Protein AF-A0A699W8Z0-F1 (afdb_monomer)

Mean predicted aligned error: 9.46 Å

Sequence (145 aa):
RGTVWFGEFAVPFIRLRPYILQRRREYRLPNGQVAFIPDEWFTDYLELFAFAEETEGQPLALRRHHLSLINDLEQDNLATVTLTRRLEKLRDFAAVEDRPLPVGFRGTLRPYQQAGYNWLRFVQDYHLGGCLADDMGLGKSVQTL

Radius of gyration: 23.45 Å; Cα contacts (8 Å, |Δi|>4): 113; chains: 1; bounding box: 57×26×66 Å

Foldseek 3Di:
DDWDDDDPDTDDVVVCLVCLLVVNQWDADPVRDTHGDDPVCNVLCNVVSVAWDDDPPDDTDGDLVCLVNVVVCVVVVVDDDDDDPLSVCVVVPDDQDQDDDDPPQDDDQDPVLSRLLSVVVNCVVSVHDDDPPDDPPNCVVSSPD

pLDDT: mean 84.62, std 7.07, range [59.94, 95.31]

InterPro domains:
  IPR000330 SNF2, N-terminal domain [PF00176] (112-145)
  IPR027417 P-loop containing nucleoside triphosphate hydrolase [SSF52540] (69-145)
  IPR038718 SNF2-like, N-terminal domain superfamily [G3DSA:3.40.50.10810] (76-145)
  IPR044972 TATA-binding protein-associated factor Mot1 [PTHR36498] (87-144)

Organism: Tanacetum cinerariifolium (NCBI:txid118510)

Structure (mmCIF, N/CA/C/O backbone):
data_AF-A0A699W8Z0-F1
#
_entry.id   AF-A0A699W8Z0-F1
#
loop_
_atom_site.group_PDB
_atom_site.id
_atom_site.type_symbol
_atom_site.label_atom_id
_atom_site.label_alt_id
_atom_site.label_comp_id
_atom_site.label_asym_id
_atom_site.label_entity_id
_atom_site.label_seq_id
_atom_site.pdbx_PDB_ins_code
_atom_site.Cartn_x
_atom_site.Cartn_y
_atom_site.Cartn_z
_atom_site.occupancy
_atom_site.B_iso_or_equiv
_atom_site.auth_seq_id
_atom_site.auth_comp_id
_atom_site.auth_asym_id
_atom_site.auth_atom_id
_atom_site.pdbx_PDB_model_num
ATOM 1 N N . ARG A 1 1 ? -16.372 0.820 3.693 1.00 59.94 1 ARG A N 1
ATOM 2 C CA . ARG A 1 1 ? -16.633 1.435 5.020 1.00 59.94 1 ARG A CA 1
ATOM 3 C C . ARG A 1 1 ? -17.000 0.300 5.969 1.00 59.94 1 ARG A C 1
ATOM 5 O O . ARG A 1 1 ? -18.115 -0.187 5.871 1.00 59.94 1 ARG A O 1
ATOM 12 N N . GLY A 1 2 ? -16.049 -0.191 6.766 1.00 79.69 2 GLY A N 1
ATOM 13 C CA . GLY A 1 2 ? -16.292 -1.300 7.697 1.00 79.69 2 GLY A CA 1
ATOM 14 C C . GLY A 1 2 ? -16.956 -0.810 8.984 1.00 79.69 2 GLY A C 1
ATOM 15 O O . GLY A 1 2 ? -16.556 0.225 9.522 1.00 79.69 2 GLY A O 1
ATOM 16 N N . THR A 1 3 ? -17.957 -1.541 9.467 1.00 90.38 3 THR A N 1
ATOM 17 C CA . THR A 1 3 ? -18.582 -1.335 10.781 1.00 90.38 3 THR A CA 1
ATOM 18 C C . THR A 1 3 ? -18.345 -2.589 11.600 1.00 90.38 3 THR A C 1
ATOM 20 O O . THR A 1 3 ? -18.597 -3.687 11.111 1.00 90.38 3 THR A O 1
ATOM 23 N N . VAL A 1 4 ? -17.874 -2.423 12.831 1.00 92.12 4 VAL A N 1
ATOM 24 C CA . VAL A 1 4 ? -17.686 -3.522 13.778 1.00 92.12 4 VAL A CA 1
ATOM 25 C C . VAL A 1 4 ? -18.689 -3.402 14.912 1.00 92.12 4 VAL A C 1
ATOM 27 O O . VAL A 1 4 ? -19.088 -2.298 15.289 1.00 92.12 4 VAL A O 1
ATOM 30 N N . TRP A 1 5 ? -19.116 -4.547 15.428 1.00 91.88 5 TRP A N 1
ATOM 31 C CA . TRP A 1 5 ? -20.138 -4.629 16.461 1.00 91.88 5 TRP A CA 1
ATOM 32 C C . TRP A 1 5 ? -19.502 -5.050 17.776 1.00 91.88 5 TRP A C 1
ATOM 34 O O . TRP A 1 5 ? -18.880 -6.106 17.863 1.00 91.88 5 TRP A O 1
ATOM 44 N N . PHE A 1 6 ? -19.679 -4.226 18.803 1.00 91.69 6 PHE A N 1
ATOM 45 C CA . PHE A 1 6 ? -19.342 -4.575 20.177 1.00 91.69 6 PHE A CA 1
ATOM 46 C C . PHE A 1 6 ? -20.646 -4.785 20.939 1.00 91.69 6 PHE A C 1
ATOM 48 O O . PHE A 1 6 ? -21.260 -3.831 21.420 1.00 91.69 6 PHE A O 1
ATOM 55 N N . GLY A 1 7 ? -21.111 -6.036 20.975 1.00 88.19 7 GLY A N 1
ATOM 56 C CA . GLY A 1 7 ? -22.466 -6.351 21.423 1.00 88.19 7 GLY A CA 1
ATOM 57 C C . GLY A 1 7 ? -23.498 -5.677 20.517 1.00 88.19 7 GLY A C 1
ATOM 58 O O . GLY A 1 7 ? -23.519 -5.908 19.312 1.00 88.19 7 GLY A O 1
ATOM 59 N N . GLU A 1 8 ? -24.326 -4.812 21.092 1.00 90.69 8 GLU A N 1
ATOM 60 C CA . GLU A 1 8 ? -25.356 -4.042 20.379 1.00 90.69 8 GLU A CA 1
ATOM 61 C C . GLU A 1 8 ? -24.840 -2.735 19.745 1.00 90.69 8 GLU A C 1
ATOM 63 O O . GLU A 1 8 ? -25.556 -2.081 18.984 1.00 90.69 8 GLU A O 1
ATOM 68 N N . PHE A 1 9 ? -23.592 -2.340 20.021 1.00 92.38 9 PHE A N 1
ATOM 69 C CA . PHE A 1 9 ? -23.041 -1.070 19.552 1.00 92.38 9 PHE A CA 1
ATOM 70 C C . PHE A 1 9 ? -22.341 -1.214 18.201 1.00 92.38 9 PHE A C 1
ATOM 72 O O . PHE A 1 9 ? -21.301 -1.864 18.091 1.00 92.38 9 PHE A O 1
ATOM 79 N N . ALA A 1 10 ? -22.865 -0.519 17.191 1.00 93.12 10 ALA A N 1
ATOM 80 C CA . ALA A 1 10 ? -22.212 -0.346 15.900 1.00 93.12 10 ALA A CA 1
ATOM 81 C C . ALA A 1 10 ? -21.143 0.756 15.973 1.00 93.12 10 ALA A C 1
ATOM 83 O O . ALA A 1 10 ? -21.451 1.936 16.167 1.00 93.12 10 ALA A O 1
ATOM 84 N N . VAL A 1 11 ? -19.879 0.388 15.771 1.00 92.06 11 VAL A N 1
ATOM 85 C C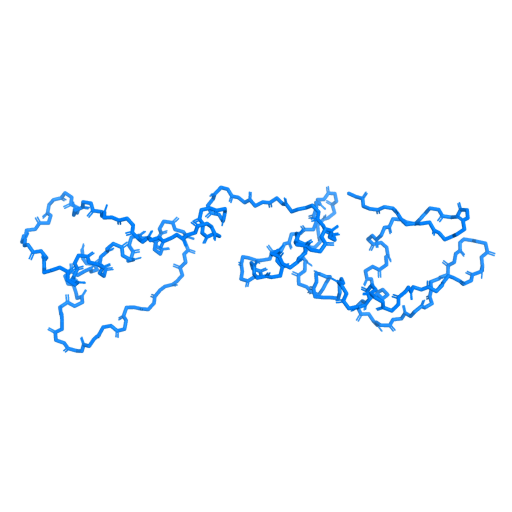A . VAL A 1 11 ? -18.744 1.315 15.753 1.00 92.06 11 VAL A CA 1
ATOM 86 C C . VAL A 1 11 ? -18.123 1.319 14.354 1.00 92.06 11 VAL A C 1
ATOM 88 O O . VAL A 1 11 ? -17.690 0.273 13.869 1.00 92.06 11 VAL A O 1
ATOM 91 N N . PRO A 1 12 ? -18.043 2.477 13.671 1.00 91.00 12 PRO A N 1
ATOM 92 C CA . PRO A 1 12 ? -17.286 2.577 12.428 1.00 91.00 12 PRO A CA 1
ATOM 93 C C . PRO A 1 12 ? -15.826 2.193 12.676 1.00 91.00 12 PRO A C 1
ATOM 95 O O . PRO A 1 12 ? -15.180 2.795 13.533 1.00 91.00 12 PRO A O 1
ATOM 98 N N . PHE A 1 13 ? -15.294 1.238 11.912 1.00 91.00 13 PHE A N 1
ATOM 99 C CA . PHE A 1 13 ? -13.958 0.676 12.143 1.00 91.00 13 PHE A CA 1
ATOM 100 C C . PHE A 1 13 ? -12.856 1.744 12.130 1.00 91.00 13 PHE A C 1
ATOM 102 O O . PHE A 1 13 ? -11.925 1.701 12.926 1.00 91.00 13 PHE A O 1
ATOM 109 N N . ILE A 1 14 ? -13.024 2.784 11.308 1.00 89.31 14 ILE A N 1
ATOM 110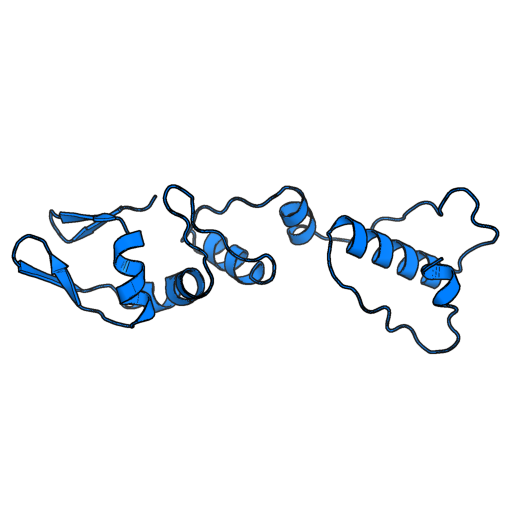 C CA . ILE A 1 14 ? -12.105 3.926 11.243 1.00 89.31 14 ILE A CA 1
ATOM 111 C C . ILE A 1 14 ? -11.937 4.651 12.589 1.00 89.31 14 ILE A C 1
ATOM 113 O O . ILE A 1 14 ? -10.867 5.179 12.872 1.00 89.31 14 ILE A O 1
ATOM 117 N N . ARG A 1 15 ? -12.944 4.622 13.477 1.00 90.81 15 ARG A N 1
ATOM 118 C CA . ARG A 1 15 ? -12.831 5.208 14.825 1.00 90.81 15 ARG A CA 1
ATOM 119 C C . ARG A 1 15 ? -11.830 4.470 15.714 1.00 90.81 15 ARG A C 1
ATOM 121 O O . ARG A 1 15 ? -11.404 5.031 16.721 1.00 90.81 15 ARG A O 1
ATOM 128 N N . LEU A 1 16 ? -11.463 3.239 15.361 1.00 92.81 16 LEU A N 1
ATOM 129 C CA . LEU A 1 16 ? -10.471 2.443 16.081 1.00 92.81 16 LEU A CA 1
ATOM 130 C C . LEU A 1 16 ? -9.040 2.757 15.648 1.00 92.81 16 LEU A C 1
ATOM 132 O O . LEU A 1 16 ? -8.110 2.408 16.368 1.00 92.81 16 LEU A O 1
ATOM 136 N N . ARG A 1 17 ? -8.844 3.482 14.540 1.00 92.31 17 ARG A N 1
ATOM 137 C CA . ARG A 1 17 ? -7.526 3.899 14.051 1.00 92.31 17 ARG A CA 1
ATOM 138 C C . ARG A 1 17 ? -6.602 4.459 15.147 1.00 92.31 17 ARG A C 1
ATOM 140 O O . ARG A 1 17 ? -5.509 3.919 15.305 1.00 92.31 17 ARG A O 1
ATOM 147 N N . PRO A 1 18 ? -6.986 5.488 15.934 1.00 93.19 18 PRO A N 1
ATOM 148 C CA . PRO A 1 18 ? -6.095 6.030 16.963 1.00 93.19 18 PRO A CA 1
ATOM 149 C C . PRO A 1 18 ? -5.775 5.015 18.067 1.00 93.19 18 PRO A C 1
ATOM 151 O O . PRO A 1 18 ? -4.690 5.056 18.635 1.00 93.19 18 PRO A O 1
ATOM 154 N N . TYR A 1 19 ? -6.683 4.079 18.344 1.00 95.06 19 TYR A N 1
ATOM 155 C CA . TYR A 1 19 ? -6.484 3.028 19.338 1.00 95.06 19 TYR A CA 1
ATOM 156 C C . TYR A 1 19 ? -5.482 1.989 18.845 1.00 95.06 19 TYR A C 1
ATOM 158 O O . TYR A 1 19 ? -4.567 1.630 19.580 1.00 95.06 19 TYR A O 1
ATOM 166 N N . ILE A 1 20 ? -5.603 1.576 17.582 1.00 94.44 20 ILE A N 1
ATOM 167 C CA . ILE A 1 20 ? -4.689 0.629 16.938 1.00 94.44 20 ILE A CA 1
ATOM 168 C C . ILE A 1 20 ? -3.282 1.227 16.833 1.00 94.44 20 ILE A C 1
ATOM 170 O O . ILE A 1 20 ? -2.317 0.591 17.253 1.00 94.44 20 ILE A O 1
ATOM 174 N N . LEU A 1 21 ? -3.165 2.488 16.402 1.00 93.56 21 LEU A N 1
ATOM 175 C CA . LEU A 1 21 ? -1.885 3.203 16.331 1.00 93.56 21 LEU A CA 1
ATOM 176 C C . LEU A 1 21 ? -1.204 3.359 17.697 1.00 93.56 21 LEU A C 1
ATOM 178 O O . LEU A 1 21 ? 0.013 3.238 17.801 1.00 93.56 21 LEU A O 1
ATOM 182 N N . GLN A 1 22 ? -1.981 3.612 18.752 1.00 94.50 22 GLN A N 1
ATOM 183 C CA . GLN A 1 22 ? -1.470 3.755 20.120 1.00 94.50 22 GLN A CA 1
ATOM 184 C C . GLN A 1 22 ? -1.338 2.416 20.858 1.00 94.50 22 GLN A C 1
ATOM 186 O O . GLN A 1 22 ? -0.971 2.407 22.032 1.00 94.50 22 GLN A O 1
ATOM 191 N N . ARG A 1 23 ? -1.664 1.290 20.207 1.00 93.25 23 ARG A N 1
ATOM 192 C CA . ARG A 1 23 ? -1.739 -0.046 20.825 1.00 93.25 23 ARG A CA 1
ATOM 193 C C . ARG A 1 23 ? -2.616 -0.089 22.084 1.00 93.25 23 ARG A C 1
ATOM 195 O O . ARG A 1 23 ? -2.364 -0.839 23.026 1.00 93.25 23 ARG A O 1
ATOM 202 N N . ARG A 1 24 ? -3.668 0.728 22.105 1.00 95.31 24 ARG A N 1
ATOM 203 C CA . ARG A 1 24 ? -4.635 0.810 23.197 1.00 95.31 24 ARG A CA 1
ATOM 204 C C . ARG A 1 24 ? -5.781 -0.162 22.941 1.00 95.31 24 ARG A C 1
ATOM 206 O O . ARG A 1 24 ? -6.576 0.036 22.031 1.00 95.31 24 ARG A O 1
ATOM 213 N N . ARG A 1 25 ? -5.898 -1.177 23.796 1.00 94.25 25 ARG A N 1
ATOM 214 C CA . ARG A 1 25 ? -6.887 -2.265 23.662 1.00 94.25 25 ARG A CA 1
ATOM 215 C C . ARG A 1 25 ? -8.292 -1.886 24.123 1.00 94.25 25 ARG A C 1
ATOM 217 O O . ARG A 1 25 ? -9.257 -2.523 23.726 1.00 94.25 25 ARG A O 1
ATOM 224 N N . GLU A 1 26 ? -8.409 -0.842 24.935 1.00 95.00 26 GLU A N 1
ATOM 225 C CA . GLU A 1 26 ? -9.660 -0.450 25.581 1.00 95.00 26 GLU A CA 1
ATOM 226 C C . GLU A 1 26 ? -10.364 0.685 24.827 1.00 95.00 26 GLU A C 1
ATOM 228 O O . GLU A 1 26 ? -9.892 1.832 24.798 1.00 95.00 26 GLU A O 1
ATOM 233 N N . TYR A 1 27 ? -11.532 0.377 24.266 1.00 94.19 27 TYR A N 1
ATOM 234 C CA . TYR A 1 27 ? -12.432 1.323 23.613 1.00 94.19 27 TYR A CA 1
ATOM 235 C C . TYR A 1 27 ? -13.675 1.568 24.476 1.00 94.19 27 TYR A C 1
ATOM 237 O O . TYR A 1 27 ? -14.365 0.628 24.858 1.00 94.19 27 TYR A O 1
ATOM 245 N N . ARG A 1 28 ? -13.990 2.829 24.793 1.00 93.81 28 ARG A N 1
ATOM 246 C CA . ARG A 1 28 ? -15.146 3.151 25.645 1.00 93.81 28 ARG A CA 1
ATOM 247 C C . ARG A 1 28 ? -16.416 3.295 24.808 1.00 93.81 28 ARG A C 1
ATOM 249 O O . ARG A 1 28 ? -16.462 4.121 23.899 1.00 93.81 28 ARG A O 1
ATOM 256 N N . LEU A 1 29 ? -17.437 2.511 25.140 1.00 93.06 29 LEU A N 1
ATOM 257 C CA . LEU A 1 29 ? -18.743 2.520 24.485 1.00 93.06 29 LEU A CA 1
ATOM 258 C C . LEU A 1 29 ? -19.643 3.654 25.019 1.00 93.06 29 LEU A C 1
ATOM 260 O O . LEU A 1 29 ? -19.411 4.153 26.125 1.00 93.06 29 LEU A O 1
ATOM 264 N N . PRO A 1 30 ? -20.695 4.057 24.275 1.00 89.69 30 PRO A N 1
ATOM 265 C CA . PRO A 1 30 ? -21.620 5.117 24.696 1.00 89.69 30 PRO A CA 1
ATOM 266 C C . PRO A 1 30 ? -22.322 4.861 26.037 1.00 89.69 30 PRO A C 1
ATOM 268 O O . PRO A 1 30 ? -22.648 5.805 26.747 1.00 89.69 30 PRO A O 1
ATOM 271 N N . ASN A 1 31 ? -22.526 3.594 26.403 1.00 90.62 31 ASN A N 1
ATOM 272 C CA . ASN A 1 31 ? -23.109 3.188 27.686 1.00 90.62 31 ASN A CA 1
ATOM 273 C C . ASN A 1 31 ? -22.102 3.197 28.857 1.00 90.62 31 ASN A C 1
ATOM 275 O O . ASN A 1 31 ? -22.447 2.802 29.967 1.00 90.62 31 ASN A O 1
ATOM 279 N N . GLY A 1 32 ? -20.852 3.605 28.619 1.00 90.75 32 GLY A N 1
ATOM 280 C CA . GLY A 1 32 ? -19.784 3.643 29.618 1.00 90.75 32 GLY A CA 1
ATOM 281 C C . GLY A 1 32 ? -19.017 2.330 29.801 1.00 90.75 32 GLY A C 1
ATOM 282 O O . GLY A 1 32 ? -17.981 2.347 30.471 1.00 90.75 32 GLY A O 1
ATOM 283 N N . GLN A 1 33 ? -19.463 1.226 29.189 1.00 93.06 33 GLN A N 1
ATOM 284 C CA . GLN A 1 33 ? -18.732 -0.044 29.182 1.00 93.06 33 GLN A CA 1
ATOM 285 C C . GLN A 1 33 ? -17.453 0.049 28.338 1.00 93.06 33 GLN A C 1
ATOM 287 O O . GLN A 1 33 ? -17.282 0.955 27.516 1.00 93.06 33 GLN A O 1
ATOM 292 N N . VAL A 1 34 ? -16.543 -0.903 28.542 1.00 92.38 34 VAL A N 1
ATOM 293 C CA . VAL A 1 34 ? -15.285 -1.005 27.798 1.00 92.38 34 VAL A CA 1
ATOM 294 C C . VAL A 1 34 ? -15.360 -2.200 26.856 1.00 92.38 34 VAL A C 1
ATOM 296 O O . VAL A 1 34 ? -15.581 -3.328 27.286 1.00 92.38 34 VAL A O 1
ATOM 299 N N . ALA A 1 35 ? -15.167 -1.933 25.571 1.00 93.62 35 ALA A N 1
ATOM 300 C CA . ALA A 1 35 ? -14.929 -2.931 24.549 1.00 93.62 35 ALA A CA 1
ATOM 301 C C . ALA A 1 35 ? -1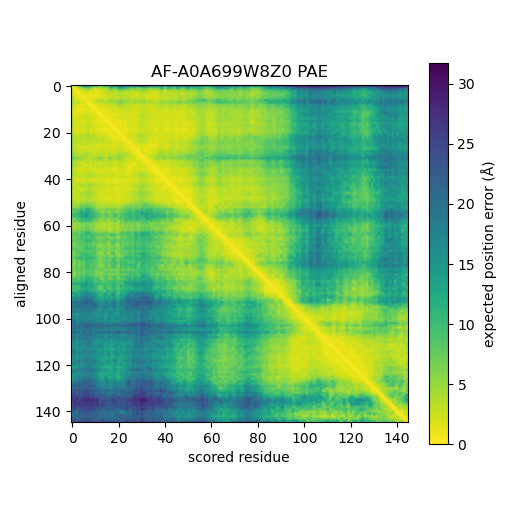3.426 -3.207 24.432 1.00 93.62 35 ALA A C 1
ATOM 303 O O . ALA A 1 35 ? -12.613 -2.277 24.435 1.00 93.62 35 ALA A O 1
ATOM 304 N N . PHE A 1 36 ? -13.071 -4.482 24.294 1.00 94.44 36 PHE A N 1
ATOM 305 C CA . PHE A 1 36 ? -11.707 -4.906 24.002 1.00 94.44 36 PHE A CA 1
ATOM 306 C C . PHE A 1 36 ? -11.524 -5.073 22.497 1.00 94.44 36 PHE A C 1
ATOM 308 O O . PHE A 1 36 ? -12.285 -5.784 21.843 1.00 94.44 36 PHE A O 1
ATOM 315 N N . ILE A 1 37 ? -10.509 -4.407 21.957 1.00 94.12 37 ILE A N 1
ATOM 316 C CA . ILE A 1 37 ? -10.079 -4.568 20.570 1.00 94.12 37 ILE A CA 1
ATOM 317 C C . ILE A 1 37 ? -9.261 -5.871 20.472 1.00 94.12 37 ILE A C 1
ATOM 319 O O . ILE A 1 37 ? -8.326 -6.028 21.263 1.00 94.12 37 ILE A O 1
ATOM 323 N N . PRO A 1 38 ? -9.588 -6.793 19.543 1.00 93.25 38 PRO A N 1
ATOM 324 C CA . PRO A 1 38 ? -8.829 -8.027 19.335 1.00 93.25 38 PRO A CA 1
ATOM 325 C C . PRO A 1 38 ? -7.356 -7.774 19.004 1.00 93.25 38 PRO A C 1
ATOM 327 O O . PRO A 1 38 ? -7.042 -6.837 18.272 1.00 93.25 38 PRO A O 1
ATOM 330 N N . ASP A 1 39 ? -6.462 -8.636 19.495 1.00 91.69 39 ASP A N 1
ATOM 331 C CA . ASP A 1 39 ? -5.014 -8.500 19.262 1.00 91.69 39 ASP A CA 1
ATOM 332 C C . ASP A 1 39 ? -4.642 -8.630 17.785 1.00 91.69 39 ASP A C 1
ATOM 334 O O . ASP A 1 39 ? -3.783 -7.896 17.302 1.00 91.69 39 ASP A O 1
ATOM 338 N N . GLU A 1 40 ? -5.348 -9.499 17.062 1.00 91.12 40 GLU A N 1
ATOM 339 C CA . GLU A 1 40 ? -5.209 -9.694 15.615 1.00 91.12 40 GLU A CA 1
ATOM 340 C C . GLU A 1 40 ? -5.331 -8.363 14.867 1.00 91.12 40 GLU A C 1
ATOM 342 O O . GLU A 1 40 ? -4.519 -8.060 14.004 1.00 91.12 40 GLU A O 1
ATOM 347 N N . TRP A 1 41 ? -6.224 -7.463 15.296 1.00 92.12 41 TRP A N 1
ATOM 348 C CA . TRP A 1 41 ? -6.414 -6.191 14.598 1.00 92.12 41 TRP A CA 1
ATOM 349 C C . TRP A 1 41 ? -5.224 -5.234 14.725 1.00 92.12 41 TRP A C 1
ATOM 351 O O . TRP A 1 41 ? -5.037 -4.361 13.876 1.00 92.12 41 TRP A O 1
ATOM 361 N N . PHE A 1 42 ? -4.412 -5.376 15.775 1.00 92.44 42 PHE A N 1
ATOM 362 C CA . PHE A 1 42 ? -3.164 -4.622 15.902 1.00 92.44 42 PHE A CA 1
ATOM 363 C C . PHE A 1 42 ? -2.058 -5.194 15.022 1.00 92.44 42 PHE A C 1
ATOM 365 O O . PHE A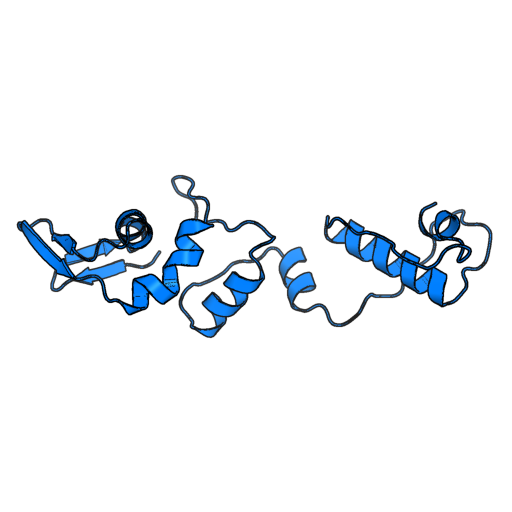 1 42 ? -1.112 -4.477 14.716 1.00 92.44 42 PHE A O 1
ATOM 372 N N . THR A 1 43 ? -2.155 -6.457 14.628 1.00 89.25 43 THR A N 1
ATOM 373 C CA . THR A 1 43 ? -1.242 -7.059 13.658 1.00 89.25 43 THR A CA 1
ATOM 374 C C . THR A 1 43 ? -1.694 -6.689 12.248 1.00 89.25 43 THR A C 1
ATOM 376 O O . THR A 1 43 ? -0.934 -6.082 11.500 1.00 89.25 43 THR A O 1
ATOM 379 N N . ASP A 1 44 ? -2.967 -6.926 11.944 1.00 87.81 44 ASP A N 1
ATOM 380 C CA . ASP A 1 44 ? -3.533 -6.863 10.595 1.00 87.81 44 ASP A CA 1
ATOM 381 C C . ASP A 1 44 ? -3.657 -5.431 10.048 1.00 87.81 44 ASP A C 1
ATOM 383 O O . ASP A 1 44 ? -3.498 -5.191 8.852 1.00 87.81 44 ASP A O 1
ATOM 387 N N . TYR A 1 45 ? -3.949 -4.447 10.910 1.00 88.56 45 TYR A N 1
ATOM 388 C CA . TYR A 1 45 ? -4.297 -3.089 10.464 1.00 88.56 45 TYR A CA 1
ATOM 389 C C . TYR A 1 45 ? -3.317 -2.000 10.906 1.00 88.56 45 TYR A C 1
ATOM 391 O O . TYR A 1 45 ? -3.495 -0.836 10.534 1.00 88.56 45 TYR A O 1
ATOM 399 N N . LEU A 1 46 ? -2.288 -2.325 11.695 1.00 89.94 46 LEU A N 1
ATOM 400 C CA . LEU A 1 46 ? -1.348 -1.318 12.196 1.00 89.94 46 LEU A CA 1
ATOM 401 C C . LEU A 1 46 ? -0.581 -0.647 11.060 1.00 89.94 46 LEU A C 1
ATOM 403 O O . LEU A 1 46 ? -0.522 0.581 11.018 1.00 89.94 46 LEU A O 1
ATOM 407 N N . GLU A 1 47 ? -0.040 -1.430 10.128 1.00 87.50 47 GLU A N 1
ATOM 408 C CA . GLU A 1 47 ? 0.689 -0.885 8.981 1.00 87.50 47 GLU A CA 1
ATOM 409 C C . GLU A 1 47 ? -0.229 -0.059 8.080 1.00 87.50 47 GLU A C 1
ATOM 411 O O . GLU A 1 47 ? 0.102 1.077 7.735 1.00 87.50 47 GLU A O 1
ATOM 416 N N . LEU A 1 48 ? -1.432 -0.569 7.786 1.00 88.25 48 LEU A N 1
ATOM 417 C CA . LEU A 1 48 ? -2.435 0.167 7.017 1.00 88.25 48 LEU A CA 1
ATOM 418 C C . LEU A 1 48 ? -2.696 1.541 7.638 1.00 88.25 48 LEU A C 1
ATOM 420 O O . LEU A 1 48 ? -2.626 2.559 6.952 1.00 88.25 48 LEU A O 1
ATOM 424 N N . PHE A 1 49 ? -2.979 1.594 8.938 1.00 90.75 49 PHE A N 1
ATOM 425 C CA . PHE A 1 49 ? -3.299 2.851 9.603 1.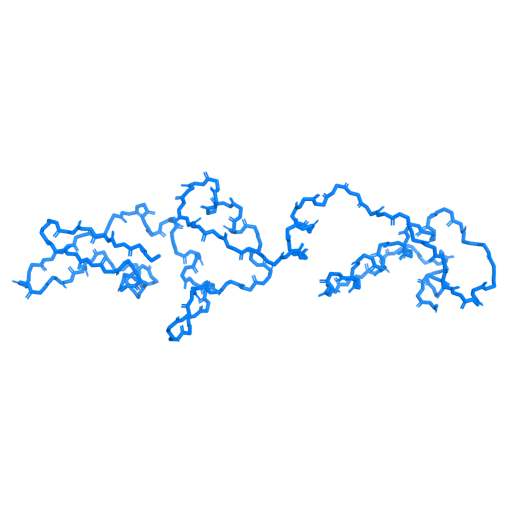00 90.75 49 PHE A CA 1
ATOM 426 C C . PHE A 1 49 ? -2.099 3.772 9.807 1.00 90.75 49 PHE A C 1
ATOM 428 O O . PHE A 1 49 ? -2.305 4.988 9.891 1.00 90.75 49 PHE A O 1
ATOM 435 N N . ALA A 1 50 ? -0.884 3.233 9.900 1.00 89.81 50 ALA A N 1
ATOM 436 C CA . ALA A 1 50 ? 0.337 4.023 10.031 1.00 89.81 50 ALA A CA 1
ATOM 437 C C . ALA A 1 50 ? 0.683 4.748 8.725 1.00 89.81 50 ALA A C 1
ATOM 439 O O . ALA A 1 50 ? 1.140 5.889 8.762 1.00 89.81 50 ALA A O 1
ATOM 440 N N . PHE A 1 51 ? 0.426 4.107 7.583 1.00 89.12 51 PHE A N 1
ATOM 441 C CA . PHE A 1 51 ? 0.825 4.614 6.270 1.00 89.12 51 PHE A CA 1
ATOM 442 C C . PHE A 1 51 ? -0.308 5.245 5.456 1.00 89.12 51 PHE A C 1
ATOM 444 O O . PHE A 1 51 ? -0.043 5.937 4.471 1.00 89.12 51 PHE A O 1
ATOM 451 N N . ALA A 1 52 ? -1.569 5.018 5.830 1.00 88.69 52 ALA A N 1
ATOM 452 C CA . ALA A 1 52 ? -2.700 5.596 5.121 1.00 88.69 52 ALA A CA 1
ATOM 453 C C . ALA A 1 52 ? -2.880 7.089 5.420 1.00 88.69 52 ALA A C 1
ATOM 455 O O . ALA A 1 52 ? -2.878 7.539 6.567 1.00 88.69 52 ALA A O 1
ATOM 456 N N . GLU A 1 53 ? -3.149 7.858 4.377 1.00 87.06 53 GLU A N 1
ATOM 457 C CA . GLU A 1 53 ? -3.604 9.235 4.470 1.00 87.06 53 GLU A CA 1
ATOM 458 C C . GLU A 1 53 ? -5.125 9.253 4.584 1.00 87.06 53 GLU A C 1
ATOM 460 O O . GLU A 1 53 ? -5.841 8.563 3.854 1.00 87.06 53 GLU A O 1
ATOM 465 N N . GLU A 1 54 ? -5.618 10.040 5.534 1.00 83.81 54 GLU A N 1
ATOM 466 C CA . GLU A 1 54 ? -7.045 10.244 5.744 1.00 83.81 54 GLU A CA 1
ATOM 467 C C . GLU A 1 54 ? -7.409 11.655 5.320 1.00 83.81 54 GLU A C 1
ATOM 469 O O . GLU A 1 54 ? -6.827 12.633 5.782 1.00 83.81 54 GLU A O 1
ATOM 474 N N . THR A 1 55 ? -8.373 11.736 4.412 1.00 84.06 55 THR A N 1
ATOM 475 C CA . THR A 1 55 ? -8.994 12.986 3.989 1.00 84.06 55 THR A CA 1
ATOM 476 C C . THR A 1 55 ? -10.484 12.863 4.248 1.00 84.06 55 THR A C 1
ATOM 478 O O . THR A 1 55 ? -11.098 11.844 3.926 1.00 84.06 55 THR A O 1
ATOM 481 N N . GLU A 1 56 ? -11.067 13.889 4.860 1.00 80.69 56 GLU A N 1
ATOM 482 C CA . GLU A 1 56 ? -12.470 13.871 5.258 1.00 80.69 56 GLU A CA 1
ATOM 483 C C . GLU A 1 56 ? -13.382 13.593 4.051 1.00 80.69 56 GLU A C 1
ATOM 485 O O . GLU A 1 56 ? -13.263 14.203 2.989 1.00 80.69 56 GLU A O 1
ATOM 490 N N . GLY A 1 57 ? -14.268 12.605 4.192 1.00 79.00 57 GLY A N 1
ATOM 491 C CA . GLY A 1 57 ? -15.178 12.176 3.128 1.00 79.00 57 GLY A CA 1
ATOM 492 C C . GLY A 1 57 ? -14.569 11.265 2.053 1.00 79.00 57 GLY A C 1
ATOM 493 O O . GLY A 1 57 ? -15.330 10.720 1.250 1.00 79.00 57 GLY A O 1
ATOM 494 N N . GLN A 1 58 ? -13.253 11.029 2.054 1.00 81.81 58 GLN A N 1
ATOM 495 C CA . GLN A 1 58 ? -12.575 10.160 1.089 1.00 81.81 58 GLN A CA 1
ATOM 496 C C . GLN A 1 58 ? -12.174 8.803 1.701 1.00 81.81 58 GLN A C 1
ATOM 498 O O . GLN A 1 58 ? -12.038 8.678 2.920 1.00 81.81 58 GLN A O 1
ATOM 503 N N . PRO A 1 59 ? -12.017 7.749 0.877 1.00 82.38 59 PRO A N 1
ATOM 504 C CA . PRO A 1 59 ? -11.392 6.503 1.310 1.00 82.38 59 PRO A CA 1
ATOM 505 C C . PRO A 1 59 ? -9.956 6.729 1.797 1.00 82.38 59 PRO A C 1
ATOM 507 O O . PRO A 1 59 ? -9.298 7.683 1.388 1.00 82.38 59 PRO A O 1
ATOM 510 N N . LEU A 1 60 ? -9.460 5.811 2.628 1.00 86.12 60 LEU A N 1
ATOM 511 C CA . LEU A 1 60 ? -8.051 5.788 3.012 1.00 86.12 60 LEU A CA 1
ATOM 512 C C . LEU A 1 60 ? -7.172 5.610 1.773 1.00 86.12 60 LEU A C 1
ATOM 514 O O . LEU A 1 60 ? -7.403 4.702 0.973 1.00 86.12 60 LEU A O 1
ATOM 518 N N . ALA A 1 61 ? -6.164 6.467 1.634 1.00 87.19 61 ALA A N 1
ATOM 519 C CA . ALA A 1 61 ? -5.236 6.434 0.514 1.00 87.19 61 ALA A CA 1
ATOM 520 C C . ALA A 1 61 ? -3.845 6.007 0.991 1.00 87.19 61 ALA A C 1
ATOM 522 O O . ALA A 1 61 ? -3.289 6.604 1.905 1.00 87.19 61 ALA A O 1
ATOM 523 N N . LEU A 1 62 ? -3.258 4.995 0.354 1.00 87.00 62 LEU A N 1
ATOM 524 C CA . LEU A 1 62 ? -1.864 4.610 0.582 1.00 87.00 62 LEU A CA 1
ATOM 525 C C . LEU A 1 62 ? -0.958 5.225 -0.486 1.00 87.00 62 LEU A C 1
ATOM 527 O O . LEU A 1 62 ? -1.325 5.352 -1.659 1.00 87.00 62 LEU A O 1
ATOM 531 N N . ARG A 1 63 ? 0.267 5.586 -0.093 1.00 84.31 63 ARG A N 1
ATOM 532 C CA . ARG A 1 63 ? 1.297 6.015 -1.046 1.00 84.31 63 ARG A CA 1
ATOM 533 C C . ARG A 1 63 ? 1.767 4.827 -1.891 1.00 84.31 63 A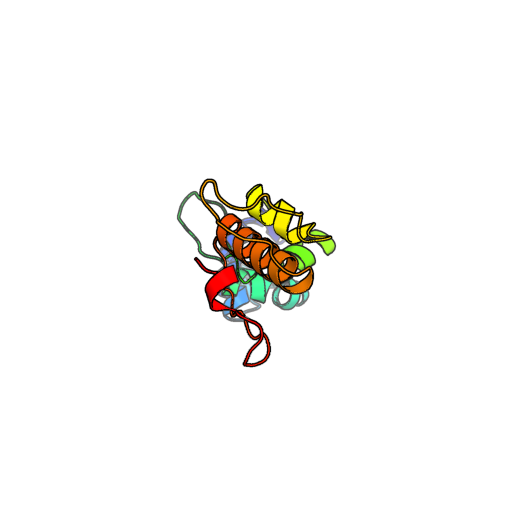RG A C 1
ATOM 535 O O . ARG A 1 63 ? 1.833 3.696 -1.427 1.00 84.31 63 ARG A O 1
ATOM 542 N N . ARG A 1 64 ? 2.171 5.103 -3.137 1.00 77.62 64 ARG A N 1
ATOM 543 C CA . ARG A 1 64 ? 2.550 4.086 -4.144 1.00 77.62 64 ARG A CA 1
ATOM 544 C C . ARG A 1 64 ? 3.665 3.129 -3.703 1.00 77.62 64 ARG A C 1
ATOM 546 O O . ARG A 1 64 ? 3.713 2.010 -4.194 1.00 77.62 64 ARG A O 1
ATOM 553 N N . HIS A 1 65 ? 4.565 3.564 -2.824 1.00 80.06 65 HIS A N 1
ATOM 554 C CA . HIS A 1 65 ? 5.660 2.726 -2.330 1.00 80.06 65 HIS A CA 1
ATOM 555 C C . HIS A 1 65 ? 5.206 1.675 -1.300 1.00 80.06 65 HIS A C 1
ATOM 557 O O . HIS A 1 65 ? 5.967 0.759 -1.018 1.00 80.06 65 HIS A O 1
ATOM 563 N N . HIS A 1 66 ? 3.962 1.741 -0.807 1.00 82.75 66 HIS A N 1
ATOM 564 C CA . HIS A 1 66 ? 3.338 0.706 0.030 1.00 82.75 66 HIS A CA 1
ATOM 565 C C . HIS A 1 66 ? 2.557 -0.336 -0.791 1.00 82.75 66 HIS A C 1
ATOM 567 O O . HIS A 1 66 ? 1.626 -0.951 -0.284 1.00 82.75 66 HIS A O 1
ATOM 573 N N . LEU A 1 67 ? 2.908 -0.542 -2.067 1.00 78.12 67 LEU A N 1
ATOM 574 C CA . LEU A 1 67 ? 2.224 -1.517 -2.925 1.00 78.12 67 LEU A CA 1
ATOM 575 C C . LEU A 1 67 ? 2.287 -2.949 -2.365 1.00 78.12 67 LEU A C 1
ATOM 577 O O . LEU A 1 67 ? 1.341 -3.700 -2.555 1.00 78.12 67 LEU A O 1
ATOM 581 N N . SER A 1 68 ? 3.360 -3.311 -1.650 1.00 79.62 68 SER A N 1
ATOM 582 C CA . SER A 1 68 ? 3.472 -4.632 -1.011 1.00 79.62 68 SER A CA 1
ATOM 583 C C . SER A 1 68 ? 2.348 -4.870 -0.002 1.00 79.62 68 SER A C 1
ATOM 585 O O . SER A 1 68 ? 1.654 -5.871 -0.098 1.00 79.62 68 SER A O 1
ATOM 587 N N . LEU A 1 69 ? 2.099 -3.893 0.875 1.00 81.81 69 LEU A N 1
ATOM 588 C CA . LEU A 1 69 ? 1.057 -3.961 1.902 1.00 81.81 69 LEU A CA 1
ATOM 589 C C . LEU A 1 69 ? -0.347 -4.138 1.303 1.00 81.81 69 LEU A C 1
ATOM 591 O O . LEU A 1 69 ? -1.207 -4.775 1.896 1.00 81.81 69 LEU A O 1
ATOM 595 N N . ILE A 1 70 ? -0.594 -3.584 0.114 1.00 81.12 70 ILE A N 1
ATOM 596 C CA . ILE A 1 70 ? -1.871 -3.760 -0.589 1.00 81.12 70 ILE A CA 1
ATOM 597 C C . ILE A 1 70 ? -2.111 -5.230 -0.948 1.00 81.12 70 ILE A C 1
ATOM 599 O O . ILE A 1 70 ? -3.241 -5.695 -0.824 1.00 81.12 70 ILE A O 1
ATOM 603 N N . ASN A 1 71 ? -1.071 -5.945 -1.384 1.00 77.38 71 ASN A N 1
ATOM 604 C CA . ASN A 1 71 ? -1.202 -7.352 -1.753 1.00 77.38 71 ASN A CA 1
ATOM 605 C C . ASN A 1 71 ? -1.550 -8.204 -0.530 1.00 77.38 71 ASN A C 1
ATOM 607 O O . ASN A 1 71 ? -2.429 -9.054 -0.628 1.00 77.38 71 ASN A O 1
ATOM 611 N N . ASP A 1 72 ? -0.911 -7.932 0.608 1.00 80.88 72 ASP A N 1
ATOM 612 C CA . ASP A 1 72 ? -1.152 -8.656 1.859 1.00 80.88 72 ASP A CA 1
ATOM 613 C C . ASP A 1 72 ? -2.596 -8.416 2.346 1.00 80.88 72 ASP A C 1
ATOM 615 O O . ASP A 1 72 ? -3.345 -9.355 2.610 1.00 80.88 72 ASP A O 1
ATOM 619 N N . LEU A 1 73 ? -3.053 -7.157 2.323 1.00 82.25 73 LEU A N 1
ATOM 620 C CA . LEU A 1 73 ? -4.424 -6.787 2.700 1.00 82.25 73 LEU A CA 1
ATOM 621 C C . LEU A 1 73 ? -5.506 -7.395 1.789 1.00 82.25 73 LEU A C 1
ATOM 623 O O . LEU A 1 73 ? -6.602 -7.692 2.271 1.00 82.25 73 LEU A O 1
ATOM 627 N N . GLU A 1 74 ? -5.238 -7.540 0.484 1.00 81.00 74 GLU A N 1
ATOM 628 C CA . GLU A 1 74 ? -6.146 -8.226 -0.448 1.00 81.00 74 GLU A CA 1
ATOM 629 C C . GLU A 1 74 ? -6.145 -9.745 -0.230 1.00 81.00 74 GLU A C 1
ATOM 631 O O . GLU A 1 74 ? -7.217 -10.351 -0.251 1.00 81.00 74 GLU A O 1
ATOM 636 N N . GLN A 1 75 ? -4.976 -10.361 -0.008 1.00 81.19 75 GLN A N 1
ATOM 637 C CA . GLN A 1 75 ? -4.852 -11.807 0.225 1.00 81.19 75 GLN A CA 1
ATOM 638 C C . GLN A 1 75 ? -5.590 -12.247 1.489 1.00 81.19 75 GLN A C 1
ATOM 640 O O . GLN A 1 75 ? -6.336 -13.227 1.449 1.00 81.19 75 GLN A O 1
ATOM 645 N N . ASP A 1 76 ? -5.456 -11.479 2.567 1.00 80.94 76 ASP A N 1
ATOM 646 C CA . ASP A 1 76 ? -6.114 -11.758 3.845 1.00 80.94 76 ASP A CA 1
ATOM 647 C C . ASP A 1 76 ? -7.571 -11.249 3.889 1.00 80.94 76 ASP A C 1
ATOM 649 O O . ASP A 1 76 ? -8.261 -11.372 4.901 1.00 80.94 76 ASP A O 1
ATOM 653 N N . ASN A 1 77 ? -8.071 -10.686 2.778 1.00 78.69 77 ASN A N 1
ATOM 654 C CA . ASN A 1 77 ? -9.423 -10.135 2.632 1.00 78.69 77 ASN A CA 1
ATOM 655 C C . ASN A 1 77 ? -9.775 -9.082 3.710 1.00 78.69 77 ASN A C 1
ATOM 657 O O . ASN A 1 77 ? -10.931 -8.935 4.118 1.00 78.69 77 ASN A O 1
ATOM 661 N N . LEU A 1 78 ? -8.765 -8.337 4.172 1.00 81.56 78 LEU A N 1
ATOM 662 C CA . LEU A 1 78 ? -8.865 -7.330 5.234 1.00 81.56 78 LEU A CA 1
ATOM 663 C C . LEU A 1 78 ? -9.379 -5.986 4.704 1.00 81.56 78 LEU A C 1
ATOM 665 O O . LEU A 1 78 ? -9.992 -5.204 5.436 1.00 81.56 78 LEU A O 1
ATOM 669 N N . ALA A 1 79 ? -9.143 -5.698 3.420 1.00 80.19 79 ALA A N 1
ATOM 670 C CA . ALA A 1 79 ? -9.593 -4.468 2.786 1.00 80.19 79 ALA A CA 1
ATOM 671 C C . ALA A 1 79 ? -9.957 -4.664 1.311 1.00 80.19 79 ALA A C 1
ATOM 673 O O . ALA A 1 79 ? -9.278 -5.354 0.560 1.00 80.19 79 ALA A O 1
ATOM 674 N N . THR A 1 80 ? -11.000 -3.962 0.865 1.00 80.75 80 THR A N 1
ATOM 675 C CA . THR A 1 80 ? -11.242 -3.766 -0.567 1.00 80.75 80 THR A CA 1
ATOM 676 C C . THR A 1 80 ? -10.320 -2.666 -1.069 1.00 80.75 80 THR A C 1
ATOM 678 O O . THR A 1 80 ? -10.456 -1.512 -0.648 1.00 80.75 80 THR A O 1
ATOM 681 N N . VAL A 1 81 ? -9.405 -3.008 -1.972 1.00 82.56 81 VAL A N 1
ATOM 682 C CA . VAL A 1 81 ? -8.450 -2.055 -2.533 1.00 82.56 81 VAL A CA 1
ATOM 683 C C . VAL A 1 81 ? -8.905 -1.598 -3.917 1.00 82.56 81 VAL A C 1
ATOM 685 O O . VAL A 1 81 ? -9.558 -2.315 -4.669 1.00 82.56 81 VAL A O 1
ATOM 688 N N . THR A 1 82 ? -8.614 -0.344 -4.251 1.00 83.94 82 THR A N 1
ATOM 689 C CA . THR A 1 82 ? -8.805 0.188 -5.600 1.00 83.94 82 THR A CA 1
ATOM 690 C C . THR A 1 82 ? -7.492 0.794 -6.059 1.00 83.94 82 THR A C 1
ATOM 692 O O . THR A 1 82 ? -7.000 1.760 -5.474 1.00 83.94 82 THR A O 1
ATOM 695 N N . LEU A 1 83 ? -6.918 0.210 -7.106 1.00 82.81 83 LEU A N 1
ATOM 696 C CA . LEU A 1 83 ? -5.679 0.666 -7.714 1.00 82.81 83 LEU A CA 1
ATOM 697 C C . LEU A 1 83 ? -5.982 1.482 -8.970 1.00 82.81 83 LEU A C 1
ATOM 699 O O . LEU A 1 83 ? -6.999 1.318 -9.637 1.00 82.81 83 LEU A O 1
ATOM 703 N N . THR A 1 84 ? -5.072 2.386 -9.322 1.00 81.25 84 THR A N 1
ATOM 704 C CA . THR A 1 84 ? -5.126 2.991 -10.658 1.00 81.25 84 THR A CA 1
ATOM 705 C C . THR A 1 84 ? -4.705 1.952 -11.694 1.00 81.25 84 THR A C 1
ATOM 707 O O . THR A 1 84 ? -3.811 1.151 -11.428 1.00 81.25 84 THR A O 1
ATOM 710 N N . ARG A 1 85 ? -5.234 2.037 -12.921 1.00 77.56 85 ARG A N 1
ATOM 711 C CA . ARG A 1 85 ? -4.863 1.140 -14.035 1.00 77.56 85 ARG A CA 1
ATOM 712 C C . ARG A 1 85 ? -3.348 1.010 -14.263 1.00 77.56 85 ARG A C 1
ATOM 714 O O . ARG A 1 85 ? -2.866 -0.011 -14.738 1.00 77.56 85 ARG A O 1
ATOM 721 N N . ARG A 1 86 ? -2.577 2.060 -13.957 1.00 73.19 86 ARG A N 1
ATOM 722 C CA . ARG A 1 86 ? -1.106 2.028 -14.035 1.00 73.19 86 ARG A CA 1
ATOM 723 C C . ARG A 1 86 ? -0.491 1.183 -12.917 1.00 73.19 86 ARG A C 1
ATOM 725 O O . ARG A 1 86 ? 0.469 0.473 -13.166 1.00 73.19 86 ARG A O 1
ATOM 732 N N . LEU A 1 87 ? -1.019 1.254 -11.698 1.00 76.44 87 LEU A N 1
ATOM 733 C CA . LEU A 1 87 ? -0.543 0.424 -10.589 1.00 76.44 87 LEU A CA 1
ATOM 734 C C . LEU A 1 87 ? -0.930 -1.044 -10.772 1.00 76.44 87 LEU A C 1
ATOM 736 O O . LEU A 1 87 ? -0.109 -1.899 -10.474 1.00 76.44 87 LEU A O 1
ATOM 740 N N . GLU A 1 88 ? -2.109 -1.331 -11.328 1.00 78.56 88 GLU A N 1
ATOM 741 C CA . GLU A 1 88 ? -2.509 -2.702 -11.684 1.00 78.56 88 GLU A CA 1
ATOM 742 C C . GLU A 1 88 ? -1.514 -3.332 -12.662 1.00 78.56 88 GLU A C 1
ATOM 744 O O . GLU A 1 88 ? -0.962 -4.390 -12.393 1.00 78.56 88 GLU A O 1
ATOM 749 N N . LYS A 1 89 ? -1.173 -2.624 -13.747 1.00 75.19 89 LYS A N 1
ATOM 750 C CA . LYS A 1 89 ? -0.164 -3.105 -14.702 1.00 75.19 89 LYS A CA 1
ATOM 751 C C . LYS A 1 89 ? 1.235 -3.270 -14.099 1.00 75.19 89 LYS A C 1
ATOM 753 O O . LYS A 1 89 ? 2.002 -4.093 -14.583 1.00 75.19 89 LYS A O 1
ATOM 758 N N . LEU A 1 90 ? 1.588 -2.458 -13.100 1.00 75.25 90 LEU A N 1
ATOM 759 C CA . LEU A 1 90 ? 2.858 -2.595 -12.386 1.00 75.25 90 LEU A CA 1
ATOM 760 C C . LEU A 1 90 ? 2.844 -3.813 -11.452 1.00 75.25 90 LEU A C 1
ATOM 762 O O . LEU A 1 90 ? 3.867 -4.474 -11.315 1.00 75.25 90 LEU A O 1
ATOM 766 N N . ARG A 1 91 ? 1.700 -4.107 -10.825 1.00 72.62 91 ARG A N 1
ATOM 767 C CA . ARG A 1 91 ? 1.497 -5.303 -9.999 1.00 72.62 91 ARG A CA 1
ATOM 768 C C . ARG A 1 91 ? 1.575 -6.574 -10.843 1.00 72.62 91 ARG A C 1
ATOM 770 O O . ARG A 1 91 ? 2.271 -7.506 -10.465 1.00 72.62 91 ARG A O 1
ATOM 777 N N . ASP A 1 92 ? 0.938 -6.566 -12.009 1.00 72.25 92 ASP A N 1
ATOM 778 C CA . ASP A 1 92 ? 0.884 -7.709 -12.929 1.00 72.25 92 ASP A CA 1
ATOM 779 C C . ASP A 1 92 ? 2.065 -7.709 -13.924 1.00 72.25 92 ASP A C 1
ATOM 781 O O . ASP A 1 92 ? 1.992 -8.264 -15.024 1.00 72.25 92 ASP A O 1
ATOM 785 N N . PHE A 1 93 ? 3.162 -7.035 -13.570 1.00 71.62 93 PHE A N 1
ATOM 786 C CA . PHE A 1 93 ? 4.324 -6.891 -14.433 1.00 71.62 93 PHE A CA 1
ATOM 787 C C . PHE A 1 93 ? 5.043 -8.233 -14.622 1.00 71.62 93 PHE A C 1
ATOM 789 O O . PHE A 1 93 ? 5.633 -8.774 -13.690 1.00 71.62 93 PHE A O 1
ATOM 796 N N . ALA A 1 94 ? 5.039 -8.740 -15.856 1.00 70.94 94 ALA A N 1
ATOM 797 C CA . ALA A 1 94 ? 5.748 -9.965 -16.228 1.00 70.94 94 ALA A CA 1
ATOM 798 C C . ALA A 1 94 ? 7.057 -9.694 -16.989 1.00 70.94 94 ALA A C 1
ATOM 800 O O . ALA A 1 94 ? 8.044 -10.402 -16.801 1.00 70.94 94 ALA A O 1
ATOM 801 N N . ALA A 1 95 ? 7.070 -8.683 -17.864 1.00 78.00 95 ALA A N 1
ATOM 802 C CA . ALA A 1 95 ? 8.218 -8.345 -18.698 1.00 78.00 95 ALA A CA 1
ATOM 803 C C . ALA A 1 95 ? 8.155 -6.894 -19.195 1.00 78.00 95 ALA A C 1
ATOM 805 O O . ALA A 1 95 ? 7.079 -6.305 -19.320 1.00 78.00 95 ALA A O 1
ATOM 806 N N . VAL A 1 96 ? 9.323 -6.327 -19.514 1.00 82.44 96 VAL A N 1
ATOM 807 C CA . VAL A 1 96 ? 9.422 -5.042 -20.215 1.00 82.44 96 VAL A CA 1
ATOM 808 C C . VAL A 1 96 ? 9.150 -5.271 -21.702 1.00 82.44 96 VAL A C 1
ATOM 810 O O . VAL A 1 96 ? 9.842 -6.059 -22.341 1.00 82.44 96 VAL A O 1
ATOM 813 N N . GLU A 1 97 ? 8.158 -4.575 -22.252 1.00 84.94 97 GLU A N 1
ATOM 814 C CA . GLU A 1 97 ? 7.835 -4.632 -23.681 1.00 84.94 97 GLU A CA 1
ATOM 815 C C . GLU A 1 97 ? 8.898 -3.932 -24.541 1.00 84.94 97 GLU A C 1
ATOM 817 O O . GLU A 1 97 ? 9.452 -2.898 -24.151 1.00 84.94 97 GLU A O 1
ATOM 822 N N . ASP A 1 98 ? 9.121 -4.455 -25.749 1.00 87.19 98 ASP A N 1
ATOM 823 C CA . ASP A 1 98 ? 9.953 -3.790 -26.747 1.00 87.19 98 ASP A CA 1
ATOM 824 C C . ASP A 1 98 ? 9.330 -2.467 -27.199 1.00 87.19 98 ASP A C 1
ATOM 826 O O . ASP A 1 98 ? 8.150 -2.387 -27.555 1.00 87.19 98 ASP A O 1
ATOM 830 N N . ARG A 1 99 ? 10.141 -1.406 -27.203 1.00 87.38 99 ARG A N 1
ATOM 831 C CA . ARG A 1 99 ? 9.725 -0.067 -27.615 1.00 87.38 99 ARG A CA 1
ATOM 832 C C . ARG A 1 99 ? 10.434 0.361 -28.894 1.00 87.38 99 ARG A C 1
ATOM 834 O O . ARG A 1 99 ? 11.658 0.245 -28.983 1.00 87.38 99 ARG A O 1
ATOM 841 N N . PRO A 1 100 ? 9.691 0.909 -29.874 1.00 89.06 100 PRO A N 1
ATOM 842 C CA . PRO A 1 100 ? 10.317 1.480 -31.052 1.00 89.06 100 PRO A CA 1
ATOM 843 C C . PRO A 1 100 ? 11.179 2.672 -30.640 1.00 89.06 100 PRO A C 1
ATOM 845 O O . PRO A 1 100 ? 10.805 3.454 -29.763 1.00 89.06 100 PRO A O 1
ATOM 848 N N . LEU A 1 101 ? 12.324 2.810 -31.301 1.00 88.50 101 LEU A N 1
ATOM 849 C CA . LEU A 1 101 ? 13.208 3.952 -31.111 1.00 88.50 101 LEU A CA 1
ATOM 850 C C . LEU A 1 101 ? 12.504 5.250 -31.541 1.00 88.50 101 LEU A C 1
ATOM 852 O O . LEU A 1 101 ? 11.657 5.224 -32.442 1.00 88.50 101 LEU A O 1
ATOM 856 N N . PRO A 1 102 ? 12.829 6.392 -30.910 1.00 87.00 102 PRO A N 1
ATOM 857 C CA . PRO A 1 102 ? 12.170 7.653 -31.205 1.00 87.00 102 PRO A CA 1
ATOM 858 C C . PRO A 1 102 ? 12.425 8.091 -32.650 1.00 87.00 102 PRO A C 1
ATOM 860 O O . PRO A 1 102 ? 13.483 7.842 -33.237 1.00 87.00 102 PRO A O 1
ATOM 863 N N . VAL A 1 103 ? 11.437 8.781 -33.222 1.00 85.44 103 VAL A N 1
ATOM 864 C CA . VAL A 1 103 ? 11.525 9.318 -34.583 1.00 85.44 103 VAL A CA 1
ATOM 865 C C . VAL A 1 103 ? 12.711 10.281 -34.657 1.00 85.44 103 VAL A C 1
ATOM 867 O O . VAL A 1 103 ? 12.748 11.281 -33.947 1.00 85.44 103 VAL A O 1
ATOM 870 N N . GLY A 1 104 ? 13.683 9.970 -35.517 1.00 85.38 104 GLY A N 1
ATOM 871 C CA . GLY A 1 104 ? 14.904 10.763 -35.686 1.00 85.38 104 GLY A CA 1
ATOM 872 C C . GLY A 1 104 ? 16.162 10.162 -35.055 1.00 85.38 104 GLY A C 1
ATOM 873 O O . GLY A 1 104 ? 17.248 10.695 -35.288 1.00 85.38 104 GLY A O 1
ATOM 874 N N . PHE A 1 105 ? 16.059 9.040 -34.334 1.00 87.19 105 PHE A N 1
ATOM 875 C CA . PHE A 1 105 ? 17.234 8.295 -33.886 1.00 87.19 105 PHE A CA 1
ATOM 876 C C . PHE A 1 105 ? 18.059 7.803 -35.087 1.00 87.19 105 PHE A C 1
ATOM 878 O O . PHE A 1 105 ? 17.535 7.175 -36.008 1.00 87.19 105 PHE A O 1
ATOM 885 N N . ARG A 1 106 ? 19.365 8.093 -35.085 1.00 86.38 106 ARG A N 1
ATOM 886 C CA . ARG A 1 106 ? 20.302 7.686 -36.142 1.00 86.38 106 ARG A CA 1
ATOM 887 C C . ARG A 1 106 ? 21.288 6.664 -35.591 1.00 86.38 106 ARG A C 1
ATOM 889 O O . ARG A 1 106 ? 22.256 7.030 -34.934 1.00 86.38 106 ARG A O 1
ATOM 896 N N . GLY A 1 107 ? 21.050 5.391 -35.889 1.00 86.50 107 GLY A N 1
ATOM 897 C CA . GLY A 1 107 ? 21.921 4.285 -35.494 1.00 86.50 107 GLY A 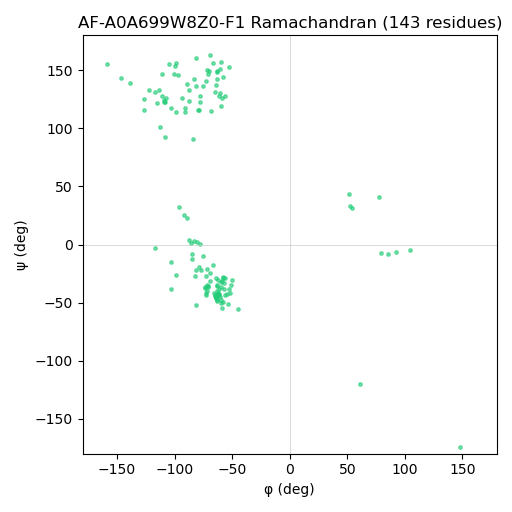CA 1
ATOM 898 C C . GLY A 1 107 ? 21.143 2.999 -35.240 1.00 86.50 107 GLY A C 1
ATOM 899 O O . GLY A 1 107 ? 19.933 2.937 -35.448 1.00 86.50 107 GLY A O 1
ATOM 900 N N . THR A 1 108 ? 21.841 1.975 -34.756 1.00 86.31 108 THR A N 1
ATOM 901 C CA . THR A 1 108 ? 21.235 0.717 -34.304 1.00 86.31 108 THR A CA 1
ATOM 902 C C . THR A 1 108 ? 21.715 0.433 -32.891 1.00 86.31 108 THR A C 1
ATOM 904 O O . THR A 1 108 ? 22.922 0.414 -32.641 1.00 86.31 108 THR A O 1
ATOM 907 N N . LEU A 1 109 ? 20.779 0.232 -31.964 1.00 88.00 109 LEU A N 1
ATOM 908 C CA . LEU A 1 109 ? 21.111 -0.194 -30.610 1.00 88.00 109 LEU A CA 1
ATOM 909 C C . LEU A 1 109 ? 21.549 -1.658 -30.615 1.00 88.00 109 LEU A C 1
ATOM 911 O O . LEU A 1 109 ? 20.961 -2.497 -31.298 1.00 88.00 109 LEU A O 1
ATOM 915 N N . ARG A 1 110 ? 22.568 -1.984 -29.816 1.00 88.69 110 ARG A N 1
ATOM 916 C CA . ARG A 1 110 ? 22.857 -3.386 -29.484 1.00 88.69 110 ARG A CA 1
ATOM 917 C C . ARG A 1 110 ? 21.713 -3.956 -28.631 1.00 88.69 110 ARG A C 1
ATOM 919 O O . ARG A 1 110 ? 21.065 -3.183 -27.926 1.00 88.69 110 ARG A O 1
ATOM 926 N N . PRO A 1 111 ? 21.501 -5.285 -28.601 1.00 88.25 111 PRO A N 1
ATOM 927 C CA . PRO A 1 111 ? 20.383 -5.887 -27.866 1.00 88.25 111 PRO A CA 1
ATOM 928 C C . PRO A 1 111 ? 20.277 -5.443 -26.398 1.00 88.25 111 PRO A C 1
ATOM 930 O O . PRO A 1 111 ? 19.196 -5.102 -25.932 1.00 88.25 111 PRO A O 1
ATOM 933 N N . TYR A 1 112 ? 21.403 -5.345 -25.686 1.00 85.12 112 TYR A N 1
ATOM 934 C CA . TYR A 1 112 ? 21.409 -4.875 -24.296 1.00 85.12 112 TYR A CA 1
ATOM 935 C C . TYR A 1 112 ? 21.064 -3.378 -24.165 1.00 85.12 112 TYR A C 1
ATOM 937 O O . TYR A 1 112 ? 20.447 -2.972 -23.188 1.00 85.12 112 TYR A O 1
ATOM 945 N N . GLN A 1 113 ? 21.410 -2.553 -25.159 1.00 86.31 113 GLN A N 1
ATOM 946 C CA . GLN A 1 113 ? 21.069 -1.126 -25.170 1.00 86.31 113 GLN A CA 1
ATOM 947 C C . GLN A 1 113 ? 19.586 -0.914 -25.457 1.00 86.31 113 GLN A C 1
ATOM 949 O O . GLN A 1 113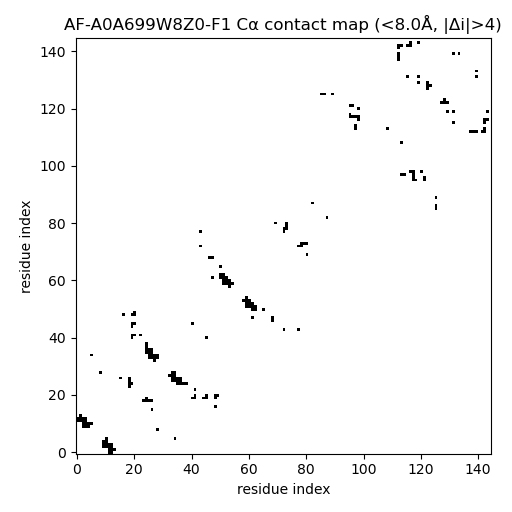 ? 18.973 -0.035 -24.862 1.00 86.31 113 GLN A O 1
ATOM 954 N N . GLN A 1 114 ? 19.009 -1.739 -26.335 1.00 89.06 114 GLN A N 1
ATOM 955 C CA . GLN A 1 114 ? 17.567 -1.775 -26.561 1.00 89.06 114 GLN A CA 1
ATOM 956 C C . GLN A 1 114 ? 16.833 -2.178 -25.278 1.00 89.06 114 GLN A C 1
ATOM 958 O O . GLN A 1 114 ? 15.868 -1.520 -24.907 1.00 89.06 114 GLN A O 1
ATOM 963 N N . ALA A 1 115 ? 17.326 -3.190 -24.557 1.00 86.19 115 ALA A N 1
ATOM 964 C CA . ALA A 1 115 ? 16.759 -3.588 -23.270 1.00 86.19 115 ALA A CA 1
ATOM 965 C C . ALA A 1 115 ? 16.815 -2.450 -22.230 1.00 86.19 115 ALA A C 1
ATOM 967 O O . ALA A 1 115 ? 15.806 -2.164 -21.585 1.00 86.19 115 ALA A O 1
ATOM 968 N N . GLY A 1 116 ? 17.951 -1.751 -22.117 1.00 87.56 116 GLY A N 1
ATOM 969 C CA . GLY A 1 116 ? 18.089 -0.579 -21.244 1.00 87.56 116 GLY A CA 1
ATOM 970 C C . GLY A 1 116 ? 17.156 0.574 -21.635 1.00 87.56 116 GLY A C 1
ATOM 971 O O . GLY A 1 116 ? 16.477 1.141 -20.778 1.00 87.56 116 GLY A O 1
ATOM 972 N N . TYR A 1 117 ? 17.028 0.863 -22.934 1.00 89.62 117 TYR A N 1
ATOM 973 C CA . TYR A 1 117 ? 16.066 1.838 -23.460 1.00 89.62 117 TYR A CA 1
ATOM 974 C C . TYR A 1 117 ? 14.617 1.458 -23.121 1.00 89.62 117 TYR A C 1
ATOM 976 O O . TYR A 1 117 ? 13.875 2.273 -22.571 1.00 89.62 117 TYR A O 1
ATOM 984 N N . ASN A 1 118 ? 14.217 0.213 -23.392 1.00 89.19 118 ASN A N 1
ATOM 985 C CA . ASN A 1 118 ? 12.883 -0.294 -23.075 1.00 89.19 118 ASN A CA 1
ATOM 986 C C . ASN A 1 118 ? 12.579 -0.139 -21.578 1.00 89.19 118 ASN A C 1
ATOM 988 O O . ASN A 1 118 ? 11.491 0.305 -21.208 1.00 89.19 118 ASN A O 1
ATOM 992 N N . TRP A 1 119 ? 13.552 -0.456 -20.716 1.00 86.44 119 TRP A N 1
ATOM 993 C CA . TRP A 1 119 ? 13.416 -0.317 -19.269 1.00 86.44 119 TRP A CA 1
ATOM 994 C C . TRP A 1 119 ? 13.251 1.145 -18.842 1.00 86.44 119 TRP A C 1
ATOM 996 O O . TRP A 1 119 ? 12.356 1.455 -18.057 1.00 86.44 119 TRP A O 1
ATOM 1006 N N . LEU A 1 120 ? 14.034 2.070 -19.404 1.00 87.50 120 LEU A N 1
ATOM 1007 C CA . LEU A 1 120 ? 13.881 3.503 -19.130 1.00 87.50 120 LEU A CA 1
ATOM 1008 C C . LEU A 1 120 ? 12.504 4.025 -19.558 1.00 87.50 120 LEU A C 1
ATOM 1010 O O . LEU A 1 120 ? 11.864 4.767 -18.811 1.00 87.50 120 LEU A O 1
ATOM 1014 N N . ARG A 1 121 ? 12.014 3.607 -20.732 1.00 87.56 121 ARG A N 1
ATOM 1015 C CA . ARG A 1 121 ? 10.663 3.947 -21.206 1.00 87.56 121 ARG A CA 1
ATOM 1016 C C . ARG A 1 121 ? 9.585 3.397 -20.281 1.00 87.56 121 ARG A C 1
ATOM 1018 O O . ARG A 1 121 ? 8.640 4.111 -19.963 1.00 87.56 121 ARG A O 1
ATOM 1025 N N . PHE A 1 122 ? 9.749 2.167 -19.809 1.00 85.12 122 PHE A N 1
ATOM 1026 C CA . PHE A 1 122 ? 8.868 1.572 -18.811 1.00 85.12 122 PHE A CA 1
ATOM 1027 C C . PHE A 1 122 ? 8.846 2.402 -17.520 1.00 85.12 122 PHE A C 1
ATOM 1029 O O . PHE A 1 122 ? 7.784 2.861 -17.102 1.00 85.12 122 PHE A O 1
ATOM 1036 N N . VAL A 1 123 ? 10.008 2.676 -16.922 1.00 84.50 123 VAL A N 1
ATOM 1037 C CA . VAL A 1 123 ? 10.128 3.480 -15.693 1.00 84.50 123 VAL A CA 1
ATOM 1038 C C . VAL A 1 123 ? 9.453 4.849 -15.859 1.00 84.50 123 VAL A C 1
ATOM 1040 O O . VAL A 1 123 ? 8.704 5.281 -14.978 1.00 84.50 123 VAL A O 1
ATOM 1043 N N . GLN A 1 124 ? 9.642 5.495 -17.015 1.00 84.12 124 GLN A N 1
ATOM 1044 C CA . GLN A 1 124 ? 9.005 6.765 -17.362 1.00 84.12 124 GLN A CA 1
ATOM 1045 C C . GLN A 1 124 ? 7.474 6.655 -17.451 1.00 84.12 124 GLN A C 1
ATOM 1047 O O . GLN A 1 124 ? 6.769 7.464 -16.844 1.00 84.12 124 GLN A O 1
ATOM 1052 N N . ASP A 1 125 ? 6.940 5.655 -18.156 1.00 83.00 125 ASP A N 1
ATOM 1053 C CA . ASP A 1 125 ? 5.493 5.459 -18.322 1.00 83.00 125 ASP A CA 1
ATOM 1054 C C . ASP A 1 125 ? 4.785 5.268 -16.968 1.00 83.00 125 ASP A C 1
ATOM 1056 O O . ASP A 1 125 ? 3.693 5.805 -16.733 1.00 83.00 125 ASP A O 1
ATOM 1060 N N . TYR A 1 126 ? 5.442 4.584 -16.027 1.00 77.50 126 TYR A N 1
ATOM 1061 C CA . TYR A 1 126 ? 4.945 4.394 -14.663 1.00 77.50 126 TYR A CA 1
ATOM 1062 C C . TYR A 1 126 ? 5.323 5.522 -13.697 1.00 77.50 126 TYR A C 1
ATOM 1064 O O . TYR A 1 126 ? 4.959 5.444 -12.525 1.00 77.50 126 TYR A O 1
ATOM 1072 N N . HIS A 1 127 ? 5.979 6.596 -14.150 1.00 75.50 127 HIS A N 1
ATOM 1073 C CA . HIS A 1 127 ? 6.396 7.722 -13.301 1.00 75.50 127 HIS A CA 1
ATOM 1074 C C . HIS A 1 127 ? 7.172 7.233 -12.068 1.00 75.50 127 HIS A C 1
ATOM 1076 O O . HIS A 1 127 ? 6.878 7.612 -10.929 1.00 75.50 127 HIS A O 1
ATOM 1082 N N . LEU A 1 128 ? 8.072 6.281 -12.291 1.00 76.69 128 LEU A N 1
ATOM 1083 C CA . LEU A 1 128 ? 8.999 5.775 -11.293 1.00 76.69 128 LEU A CA 1
ATOM 1084 C C . LEU A 1 128 ? 10.355 6.459 -11.493 1.00 76.69 128 LEU A C 1
ATOM 1086 O O . LEU A 1 128 ? 10.667 6.947 -12.577 1.00 76.69 128 LEU A O 1
ATOM 1090 N N . GLY A 1 129 ? 11.158 6.508 -10.434 1.00 74.69 129 GLY A N 1
ATOM 1091 C CA . GLY A 1 129 ? 12.583 6.796 -10.563 1.00 74.69 129 GLY A CA 1
ATOM 1092 C C . GLY A 1 129 ? 13.327 5.511 -10.916 1.00 74.69 129 GLY A C 1
ATOM 1093 O O . GLY A 1 129 ? 12.982 4.447 -10.406 1.00 74.69 129 GLY A O 1
ATOM 1094 N N . GLY A 1 130 ? 14.344 5.602 -11.769 1.00 77.31 130 GLY A N 1
ATOM 1095 C CA . GLY A 1 130 ? 15.193 4.470 -12.128 1.00 77.31 130 GLY A CA 1
ATOM 1096 C C . GLY A 1 130 ? 16.653 4.890 -12.206 1.00 77.31 130 GLY A C 1
ATOM 1097 O O . GLY A 1 130 ? 16.964 5.968 -12.708 1.00 77.31 130 GLY A O 1
ATOM 1098 N N . CYS A 1 131 ? 17.546 4.038 -11.705 1.00 78.31 131 CYS A N 1
ATOM 1099 C CA . CYS A 1 131 ? 18.985 4.182 -11.885 1.00 78.31 131 CYS A CA 1
ATOM 1100 C C . CYS A 1 131 ? 19.459 3.190 -12.951 1.00 78.31 131 CYS A C 1
ATOM 1102 O O . CYS A 1 131 ? 19.330 1.981 -12.763 1.00 78.31 131 CYS A O 1
ATOM 1104 N N . LEU A 1 132 ? 20.003 3.694 -14.062 1.00 78.50 132 LEU A N 1
ATOM 1105 C CA . LEU A 1 132 ? 20.631 2.860 -15.086 1.00 78.50 132 LEU A CA 1
ATOM 1106 C C . LEU A 1 132 ? 22.081 2.566 -14.674 1.00 78.50 132 LEU A C 1
ATOM 1108 O O . LEU A 1 132 ? 22.999 3.329 -14.984 1.00 78.50 132 LEU A O 1
ATOM 1112 N N . ALA A 1 133 ? 22.267 1.467 -13.948 1.00 77.56 133 ALA A N 1
ATOM 1113 C CA . ALA A 1 133 ? 23.542 1.073 -13.348 1.00 77.56 133 ALA A CA 1
ATOM 1114 C C . ALA A 1 133 ? 24.348 0.073 -14.207 1.00 77.56 133 ALA A C 1
ATOM 1116 O O . ALA A 1 133 ? 25.059 -0.766 -13.665 1.00 77.56 133 ALA A O 1
ATOM 1117 N N . ASP A 1 134 ? 24.247 0.163 -15.538 1.00 75.56 134 ASP A N 1
ATOM 1118 C CA . ASP A 1 134 ? 25.067 -0.628 -16.468 1.00 75.56 134 ASP A CA 1
ATOM 1119 C C . ASP A 1 134 ? 26.567 -0.329 -16.290 1.00 75.56 134 ASP A C 1
ATOM 1121 O O . ASP A 1 134 ? 26.948 0.813 -15.994 1.00 75.56 134 ASP A O 1
ATOM 1125 N N . ASP A 1 135 ? 27.427 -1.311 -16.579 1.00 77.94 135 ASP A N 1
ATOM 1126 C CA . ASP A 1 135 ? 28.887 -1.158 -16.546 1.00 77.94 135 ASP A CA 1
ATOM 1127 C C . ASP A 1 135 ? 29.393 0.045 -17.374 1.00 77.94 135 ASP A C 1
ATOM 1129 O O . ASP A 1 135 ? 28.775 0.547 -18.331 1.00 77.94 135 ASP A O 1
ATOM 1133 N N . MET A 1 136 ? 30.548 0.580 -16.972 1.00 70.31 136 MET A N 1
ATOM 1134 C CA . MET A 1 136 ? 31.201 1.688 -17.675 1.00 70.31 136 MET A CA 1
ATOM 1135 C C . MET A 1 136 ? 31.620 1.250 -19.090 1.00 70.31 136 MET A C 1
ATOM 1137 O O . MET A 1 136 ? 32.134 0.157 -19.285 1.00 70.31 136 MET A O 1
ATOM 1141 N N . GLY A 1 137 ? 31.396 2.106 -20.094 1.00 74.38 137 GLY A N 1
ATOM 1142 C CA . GLY A 1 137 ? 31.736 1.813 -21.497 1.00 74.38 137 GLY A CA 1
ATOM 1143 C C . GLY A 1 137 ? 30.617 1.187 -22.342 1.00 74.38 137 GLY A C 1
ATOM 1144 O O . GLY A 1 137 ? 30.751 1.118 -23.560 1.00 74.38 137 GLY A O 1
ATOM 1145 N N . LEU A 1 138 ? 29.471 0.828 -21.751 1.00 72.56 138 LEU A N 1
ATOM 1146 C CA . LEU A 1 138 ? 28.338 0.221 -22.474 1.00 72.56 138 LEU A CA 1
ATOM 1147 C C . LEU A 1 138 ? 27.469 1.208 -23.286 1.00 72.56 138 LEU A C 1
ATOM 1149 O O . LEU A 1 138 ? 26.520 0.804 -23.964 1.00 72.56 138 LEU A O 1
ATOM 1153 N N . GLY A 1 139 ? 27.806 2.501 -23.280 1.00 73.12 139 GLY A N 1
ATOM 1154 C CA . GLY A 1 139 ? 27.120 3.508 -24.096 1.00 73.12 139 GLY A CA 1
ATOM 1155 C C . GLY A 1 139 ? 25.761 3.952 -23.542 1.00 73.12 139 GLY A C 1
ATOM 1156 O O . GLY A 1 139 ? 24.827 4.149 -24.314 1.00 73.12 139 GLY A O 1
ATOM 1157 N N . LYS A 1 140 ? 25.658 4.144 -22.218 1.00 78.44 140 LYS A N 1
ATOM 1158 C CA . LYS A 1 140 ? 24.445 4.627 -21.523 1.00 78.44 140 LYS A CA 1
ATOM 1159 C C . LYS A 1 140 ? 23.859 5.912 -22.126 1.00 78.44 140 LYS A C 1
ATOM 1161 O O . LYS A 1 140 ? 22.647 6.042 -22.214 1.00 78.44 140 LYS A O 1
ATOM 1166 N N . SER A 1 141 ? 24.703 6.825 -22.618 1.00 75.62 141 SER A N 1
ATOM 1167 C CA . SER A 1 141 ? 24.257 8.076 -23.251 1.00 75.62 141 SER A CA 1
ATOM 1168 C C . SER A 1 141 ? 23.327 7.846 -24.443 1.00 75.62 141 SER A C 1
ATOM 1170 O O . SER A 1 141 ? 22.351 8.566 -24.590 1.00 75.62 141 SER A O 1
ATOM 1172 N N . VAL A 1 142 ? 23.581 6.821 -25.261 1.00 76.50 142 VAL A N 1
ATOM 1173 C CA . VAL A 1 142 ? 22.744 6.512 -26.434 1.00 76.50 142 VAL A CA 1
ATOM 1174 C C . VAL A 1 142 ? 21.385 5.931 -26.015 1.00 76.50 142 VAL A C 1
ATOM 1176 O O . VAL A 1 142 ? 20.433 6.012 -26.777 1.00 76.50 142 VAL A O 1
ATOM 1179 N N . GLN A 1 143 ? 21.274 5.377 -24.802 1.00 71.00 143 GLN A N 1
ATOM 1180 C CA . GLN A 1 143 ? 20.010 4.864 -24.263 1.00 71.00 143 GLN A CA 1
ATOM 1181 C C . GLN A 1 143 ? 19.121 5.973 -23.665 1.00 71.00 143 GLN A C 1
ATOM 1183 O O . GLN A 1 143 ? 17.918 5.767 -23.520 1.00 71.00 143 GLN A O 1
ATOM 1188 N N . THR A 1 144 ? 19.692 7.121 -23.278 1.00 72.50 144 THR A N 1
ATOM 1189 C CA . THR A 1 144 ? 18.955 8.231 -22.635 1.00 72.50 144 THR A CA 1
ATOM 1190 C C . THR A 1 144 ? 18.563 9.359 -23.598 1.00 72.50 144 THR A C 1
ATOM 1192 O O . THR A 1 144 ? 17.603 10.073 -23.311 1.00 72.50 144 THR A O 1
ATOM 1195 N N . LEU A 1 145 ? 19.306 9.541 -24.696 1.00 66.88 145 LEU A N 1
ATOM 1196 C CA . LEU A 1 145 ? 19.074 10.580 -25.713 1.00 66.88 145 LEU A CA 1
ATOM 1197 C C . LEU A 1 145 ? 17.910 10.228 -26.649 1.00 66.88 145 LEU A C 1
ATOM 1199 O O . LEU A 1 145 ? 17.133 11.156 -26.964 1.00 66.88 145 LEU A O 1
#

Nearest PDB structures (foldseek):
  6i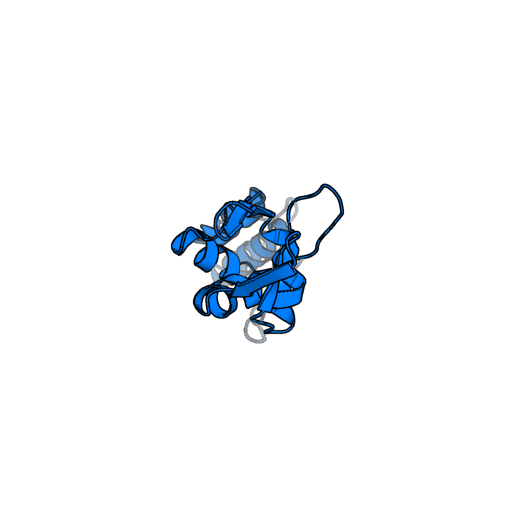y3-assembly1_O  TM=6.089E-01  e=4.261E-01  Saccharomyces cerevisiae S288C
  8e3e-assembly2_B  TM=1.509E-01  e=6.261E+00  Homo sapiens
  1zyc-assembly1_A  TM=1.489E-01  e=7.490E+00  Saccharomyces cerevisiae

Solvent-accessible surface area (backbone atoms only — not comparable to full-atom values): 9441 Å² total; per-residue (Å²): 137,61,69,43,69,63,85,92,45,81,39,56,46,74,76,45,44,68,31,40,74,67,71,48,46,75,44,77,43,98,88,70,50,75,44,76,58,61,69,65,54,49,66,75,41,30,63,58,61,72,58,39,46,82,47,93,98,53,73,78,41,70,57,80,88,51,54,67,60,54,53,54,33,49,74,71,67,74,46,92,82,85,75,54,77,69,55,48,52,60,72,70,59,84,74,81,61,91,63,83,78,63,93,84,70,86,82,80,75,54,75,70,44,46,51,51,30,23,45,52,52,49,32,54,76,69,73,48,88,80,81,90,80,70,68,90,88,75,53,67,66,76,48,74,110

Secondary structure (DSSP, 8-state):
--EEEETTEEEEGGGGHHHHHTT--EEE-TTS-EEEPPHHHHHHTHHHHHHEE--TTS--EE-GGGHHHHHHHHHTT-------HHHHHHHT---PPP-PPPTT--S---HHHHHHHHHHHHHHHTT------PPTTS-HHHHH-